Protein AF-A0A2G9UUW4-F1 (afdb_monomer_lite)

Secondary structure (DSSP, 8-state):
-HHHHHHHHHHHHHHHHTTPPPPPHHHHHHHHHHHHHHHHHHHHHS--PPP---HHHHHHHHHH----HHHHHHHHHHHHHHHHT--

Foldseek 3Di:
DVLLVVQLVLQQLLCVLLVHDRDPPVNSVVVVVVQVVVLVVCCVVPVNDRRGDDSVVSVVCSVVVDSDPVVVVVVVVVVVVVVVPPD

Structure (mmCIF, N/CA/C/O backbone):
data_AF-A0A2G9UUW4-F1
#
_entry.id   AF-A0A2G9UUW4-F1
#
loop_
_atom_site.group_PDB
_atom_site.id
_atom_site.type_symbol
_atom_site.label_atom_id
_atom_site.label_alt_id
_atom_site.label_comp_id
_atom_site.label_asym_id
_atom_site.label_entity_id
_atom_site.label_seq_id
_atom_site.pdbx_PDB_ins_code
_atom_site.Cartn_x
_atom_site.Cartn_y
_atom_site.Cartn_z
_atom_site.occupancy
_atom_site.B_iso_or_equiv
_atom_site.auth_seq_id
_atom_site.auth_comp_id
_atom_site.auth_asym_id
_atom_site.auth_atom_id
_atom_site.pdbx_PDB_model_num
ATOM 1 N N . MET A 1 1 ? 14.449 2.638 3.673 1.00 54.84 1 MET A N 1
ATOM 2 C CA . MET A 1 1 ? 14.429 2.259 5.109 1.00 54.84 1 MET A CA 1
ATOM 3 C C . MET A 1 1 ? 13.621 3.243 5.940 1.00 54.84 1 MET A C 1
ATOM 5 O O . MET A 1 1 ? 12.800 2.785 6.718 1.00 54.84 1 MET A O 1
ATOM 9 N N . THR A 1 2 ? 13.784 4.556 5.752 1.00 70.38 2 THR A N 1
ATOM 10 C CA . THR A 1 2 ? 12.937 5.586 6.390 1.00 70.38 2 THR A CA 1
ATOM 11 C C . THR A 1 2 ? 11.439 5.386 6.116 1.00 70.38 2 THR A C 1
ATOM 13 O O . THR A 1 2 ? 10.650 5.417 7.051 1.00 70.38 2 THR A O 1
ATOM 16 N N . SER A 1 3 ? 11.068 5.041 4.879 1.00 71.00 3 SER A N 1
ATOM 17 C CA . SER A 1 3 ? 9.680 4.765 4.466 1.00 71.00 3 SER A CA 1
ATOM 18 C C . SER A 1 3 ? 8.998 3.607 5.205 1.00 71.00 3 SER A C 1
ATOM 20 O O . SER A 1 3 ? 7.786 3.624 5.382 1.00 71.00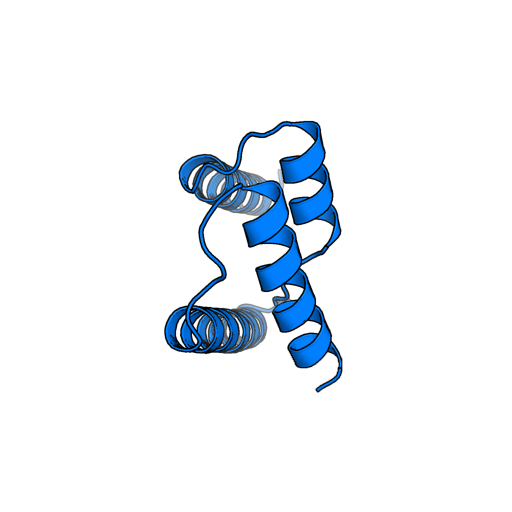 3 SER A O 1
ATOM 22 N N . VAL A 1 4 ? 9.757 2.606 5.668 1.00 75.31 4 VAL A N 1
ATOM 23 C CA . VAL A 1 4 ? 9.196 1.464 6.412 1.00 75.31 4 VAL A CA 1
ATOM 24 C C . VAL A 1 4 ? 8.854 1.882 7.838 1.00 75.31 4 VAL A C 1
ATOM 26 O O . VAL A 1 4 ? 7.796 1.525 8.344 1.00 75.31 4 VAL A O 1
ATOM 29 N N . PHE A 1 5 ? 9.724 2.665 8.483 1.00 77.38 5 PHE A N 1
ATOM 30 C CA . PHE A 1 5 ? 9.432 3.223 9.805 1.00 77.38 5 PHE A CA 1
ATOM 31 C C . PHE A 1 5 ? 8.245 4.191 9.758 1.00 77.38 5 PHE A C 1
ATOM 33 O O . PHE A 1 5 ? 7.395 4.146 10.644 1.00 77.38 5 PHE A O 1
ATOM 40 N N . GLU A 1 6 ? 8.163 5.007 8.706 1.00 79.06 6 GLU A N 1
ATOM 41 C CA . GLU A 1 6 ? 7.023 5.889 8.443 1.00 79.06 6 GLU A CA 1
ATOM 42 C C . GLU A 1 6 ? 5.729 5.084 8.236 1.00 79.06 6 GLU A C 1
ATOM 44 O O . GLU A 1 6 ? 4.760 5.294 8.960 1.00 79.06 6 GLU A O 1
ATOM 49 N N . SER A 1 7 ? 5.755 4.055 7.380 1.00 75.94 7 SER A N 1
ATOM 50 C CA . SER A 1 7 ? 4.588 3.199 7.109 1.00 75.94 7 SER A CA 1
ATOM 51 C C . SER A 1 7 ? 4.104 2.425 8.341 1.00 75.94 7 SER A C 1
ATOM 53 O O . SER A 1 7 ? 2.905 2.235 8.533 1.00 75.94 7 SER A O 1
ATOM 55 N N . VAL A 1 8 ? 5.009 2.012 9.237 1.00 80.75 8 VAL A N 1
ATOM 56 C CA . VAL A 1 8 ? 4.622 1.411 10.526 1.00 80.75 8 VAL A CA 1
ATOM 57 C C . VAL A 1 8 ? 3.885 2.427 11.404 1.00 80.75 8 VAL A C 1
ATOM 59 O O . VAL A 1 8 ? 2.849 2.092 11.985 1.00 80.75 8 VAL A O 1
ATOM 62 N N . GLY A 1 9 ? 4.388 3.664 11.488 1.00 80.94 9 GLY A N 1
ATOM 63 C CA . GLY A 1 9 ? 3.711 4.760 12.189 1.00 80.94 9 GLY A CA 1
ATOM 64 C C . GLY A 1 9 ? 2.318 5.036 11.620 1.00 80.94 9 GLY A C 1
ATOM 65 O O . GLY A 1 9 ? 1.350 5.167 12.374 1.00 80.94 9 GLY A O 1
ATOM 66 N N . ASP A 1 10 ? 2.204 5.001 10.297 1.00 80.88 10 ASP A N 1
ATOM 67 C CA . ASP A 1 10 ? 0.964 5.182 9.550 1.00 80.88 10 ASP A CA 1
ATOM 68 C C . ASP A 1 10 ? -0.055 4.076 9.812 1.00 80.88 10 ASP A C 1
ATOM 70 O O . ASP A 1 10 ? -1.224 4.369 10.058 1.00 80.88 10 ASP A O 1
ATOM 74 N N . TYR A 1 11 ? 0.360 2.807 9.865 1.00 80.56 11 TYR A N 1
ATOM 75 C CA . TYR A 1 11 ? -0.549 1.714 10.228 1.00 80.56 11 TYR A CA 1
ATOM 76 C C . TYR A 1 11 ? -1.101 1.874 11.648 1.00 80.56 11 TYR A C 1
ATOM 78 O O . TYR A 1 11 ? -2.280 1.600 11.898 1.00 80.56 11 TYR A O 1
ATOM 86 N N . HIS A 1 12 ? -0.278 2.352 12.584 1.00 80.44 12 HIS A N 1
ATOM 87 C CA . HIS A 1 12 ? -0.729 2.655 13.941 1.00 80.44 12 HIS A CA 1
ATOM 88 C C . HIS A 1 12 ? -1.681 3.860 13.983 1.00 80.44 12 HIS A C 1
ATOM 90 O O . HIS A 1 12 ? -2.694 3.805 14.689 1.00 80.44 12 HIS A O 1
ATOM 96 N N . ALA A 1 13 ? -1.405 4.919 13.219 1.00 79.31 13 ALA A N 1
ATOM 97 C CA . ALA A 1 13 ? -2.279 6.086 13.100 1.00 79.31 13 ALA A CA 1
ATOM 98 C C . ALA A 1 13 ? -3.624 5.727 12.446 1.00 79.31 13 ALA A C 1
ATOM 100 O O . ALA A 1 13 ? -4.681 6.082 12.968 1.00 79.31 13 ALA A O 1
ATOM 101 N N . ALA A 1 14 ? -3.600 4.943 11.367 1.00 74.56 14 ALA A N 1
ATOM 102 C CA . ALA A 1 14 ? -4.788 4.458 10.676 1.00 74.56 14 ALA A CA 1
ATOM 103 C C . ALA A 1 14 ? -5.669 3.591 11.587 1.00 74.56 14 ALA A C 1
ATOM 105 O O . ALA A 1 14 ? -6.890 3.752 11.588 1.00 74.56 14 ALA A O 1
ATOM 106 N N . ALA A 1 15 ? -5.078 2.722 12.416 1.00 78.56 15 ALA A N 1
ATOM 107 C CA . ALA A 1 15 ? -5.832 1.923 13.383 1.00 78.56 15 ALA A CA 1
ATOM 108 C C . ALA A 1 15 ? -6.482 2.780 14.481 1.00 78.56 15 ALA A C 1
ATOM 110 O O . ALA A 1 15 ? -7.646 2.571 14.818 1.00 78.56 15 ALA A O 1
ATOM 111 N N . ARG A 1 16 ? -5.769 3.798 14.987 1.00 78.44 16 ARG A N 1
ATOM 112 C CA . ARG A 1 16 ? -6.319 4.781 15.941 1.00 78.44 16 ARG A CA 1
ATOM 113 C C . ARG A 1 16 ? -7.507 5.539 15.351 1.00 78.44 16 ARG A C 1
ATOM 115 O O . ARG A 1 16 ? -8.535 5.679 16.013 1.00 78.44 16 ARG A O 1
ATOM 122 N N . ILE A 1 17 ? -7.361 6.005 14.115 1.00 77.19 17 ILE A N 1
ATOM 123 C CA . ILE A 1 17 ? -8.388 6.749 13.379 1.00 77.19 17 ILE A CA 1
ATOM 124 C C . ILE A 1 17 ? -9.609 5.871 13.088 1.00 77.19 17 ILE A C 1
ATOM 126 O O . ILE A 1 17 ? -10.741 6.317 13.253 1.00 77.19 17 ILE A O 1
ATOM 130 N N . SER A 1 18 ? -9.382 4.611 12.724 1.00 69.94 18 SER A N 1
ATOM 131 C CA . SER A 1 18 ? -10.448 3.649 12.422 1.00 69.94 18 SER A CA 1
ATOM 132 C C . SER A 1 18 ? -11.127 3.082 13.675 1.00 69.94 18 SER A C 1
ATOM 134 O O . SER A 1 18 ? -12.042 2.280 13.540 1.00 69.94 18 SER A O 1
ATOM 136 N N . GLN A 1 19 ? -10.693 3.481 14.882 1.00 71.12 19 GLN A N 1
ATOM 137 C CA . GLN A 1 19 ? -11.160 2.941 16.171 1.00 71.12 19 GLN A CA 1
ATOM 138 C C . GLN A 1 19 ? -11.037 1.410 16.275 1.00 71.12 19 GLN A C 1
ATOM 140 O O . GLN A 1 19 ? -11.743 0.769 17.051 1.00 71.12 19 GLN A O 1
ATOM 1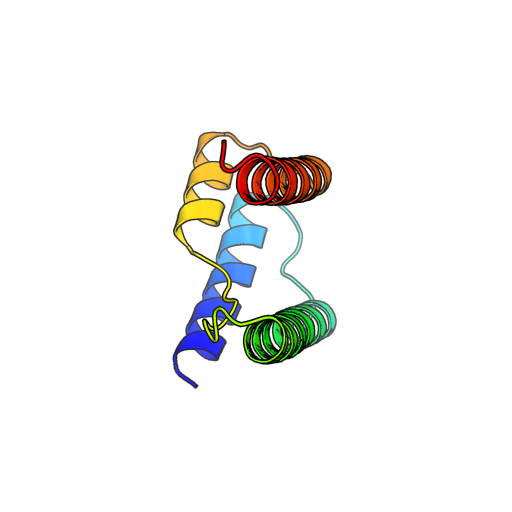45 N N . GLU A 1 20 ? -10.112 0.827 15.516 1.00 69.19 20 GLU A N 1
ATOM 146 C CA . GLU A 1 20 ? -9.917 -0.615 15.429 1.00 69.19 20 GLU A CA 1
ATOM 147 C C . GLU A 1 20 ? -8.722 -1.034 16.295 1.00 69.19 20 GLU A C 1
ATOM 149 O O . GLU A 1 20 ? -7.849 -0.231 16.648 1.00 69.19 20 GLU A O 1
ATOM 154 N N . ARG A 1 21 ? -8.677 -2.313 16.676 1.00 66.56 21 ARG A N 1
ATOM 155 C CA . ARG A 1 21 ? -7.588 -2.848 17.501 1.00 66.56 21 ARG A CA 1
ATOM 156 C C . ARG A 1 21 ? -6.241 -2.642 16.796 1.00 66.56 21 ARG A C 1
ATOM 158 O O . ARG A 1 21 ? -6.148 -2.776 15.578 1.00 66.56 21 ARG A O 1
ATOM 165 N N . ALA A 1 22 ? -5.199 -2.327 17.572 1.00 65.69 22 ALA A N 1
ATOM 166 C CA . ALA A 1 22 ? -3.859 -2.097 17.032 1.00 65.69 22 ALA A CA 1
ATOM 167 C C . ALA A 1 22 ? -3.448 -3.242 16.080 1.00 65.69 22 ALA A C 1
ATOM 169 O O . ALA A 1 22 ? -3.671 -4.412 16.418 1.00 65.69 22 ALA A O 1
ATOM 170 N N . PRO A 1 23 ? -2.883 -2.922 14.901 1.00 65.75 23 PRO A N 1
ATOM 171 C CA . PRO A 1 23 ? -2.658 -3.906 13.859 1.00 65.75 23 PRO A CA 1
ATOM 172 C C . PRO A 1 23 ? -1.670 -4.956 14.385 1.00 65.75 23 PRO A C 1
ATOM 174 O O . PRO A 1 23 ? -0.598 -4.592 14.874 1.00 65.75 23 PR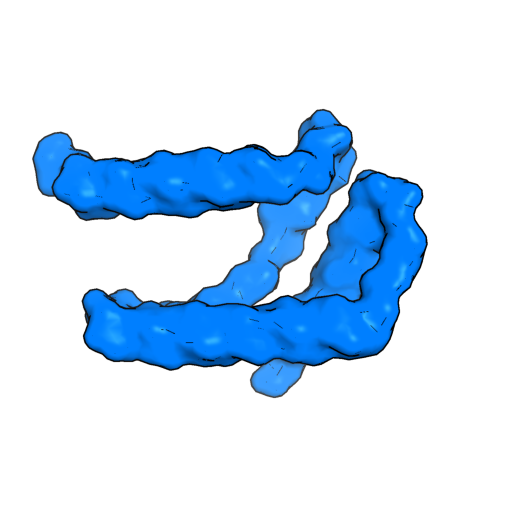O A O 1
ATOM 177 N N . PRO A 1 24 ? -2.010 -6.258 14.339 1.00 72.00 24 PRO A N 1
ATOM 178 C CA . PRO A 1 24 ? -1.095 -7.301 14.781 1.00 72.00 24 PRO A CA 1
ATOM 179 C C . PRO A 1 24 ? 0.163 -7.279 13.906 1.00 72.00 24 PRO A C 1
ATOM 181 O O . PRO A 1 24 ? 0.087 -6.978 12.714 1.00 72.00 24 PRO A O 1
ATOM 184 N N . SER A 1 25 ? 1.321 -7.654 14.456 1.00 72.88 25 SER A N 1
ATOM 185 C CA . SER A 1 25 ? 2.612 -7.615 13.742 1.00 72.88 25 SER A CA 1
ATOM 186 C C . SER A 1 25 ? 2.590 -8.369 12.403 1.00 72.88 25 SER A C 1
ATOM 188 O O . SER A 1 25 ? 3.285 -8.002 11.459 1.00 72.88 25 SER A O 1
ATOM 190 N N . HIS A 1 26 ? 1.732 -9.388 12.285 1.00 75.94 26 HIS A N 1
ATOM 191 C CA . HIS A 1 26 ? 1.515 -10.118 11.038 1.00 75.94 26 HIS A CA 1
ATOM 192 C C . HIS A 1 26 ? 0.795 -9.290 9.954 1.00 75.94 26 HIS A C 1
ATOM 194 O O . HIS A 1 26 ? 1.088 -9.449 8.772 1.00 75.94 26 HIS A O 1
ATOM 200 N N . ALA A 1 27 ? -0.122 -8.392 10.328 1.00 76.19 27 ALA A N 1
ATOM 201 C CA . ALA A 1 27 ? -0.795 -7.493 9.388 1.00 76.19 27 ALA A CA 1
ATOM 202 C C . ALA A 1 27 ? 0.163 -6.417 8.858 1.00 76.19 27 ALA A C 1
ATOM 204 O O . ALA A 1 27 ? 0.164 -6.150 7.660 1.00 76.19 27 ALA A O 1
ATOM 205 N N . ILE A 1 28 ? 1.031 -5.882 9.724 1.00 78.50 28 ILE A N 1
ATOM 206 C CA . ILE A 1 28 ? 2.082 -4.924 9.343 1.00 78.50 28 ILE A CA 1
ATOM 207 C C . ILE A 1 28 ? 3.058 -5.566 8.351 1.00 78.50 28 ILE A C 1
ATOM 209 O O . ILE A 1 28 ? 3.316 -5.006 7.291 1.00 78.50 28 ILE A O 1
ATOM 213 N N . ASN A 1 29 ? 3.544 -6.777 8.647 1.00 80.31 29 ASN A N 1
ATOM 214 C CA . ASN A 1 29 ? 4.464 -7.482 7.752 1.00 80.31 29 ASN A CA 1
ATOM 215 C C . ASN A 1 29 ? 3.831 -7.765 6.377 1.00 80.31 29 ASN A C 1
ATOM 217 O O . ASN A 1 29 ? 4.485 -7.628 5.348 1.00 80.31 29 ASN A O 1
ATOM 221 N N . ARG A 1 30 ? 2.534 -8.107 6.340 1.00 82.50 30 ARG A N 1
ATOM 222 C CA . ARG A 1 30 ? 1.791 -8.273 5.081 1.00 82.50 30 ARG A CA 1
ATOM 223 C C . ARG A 1 30 ? 1.609 -6.956 4.319 1.00 82.50 30 ARG A C 1
ATOM 225 O O . ARG A 1 30 ? 1.689 -6.983 3.095 1.00 82.50 30 ARG A O 1
ATOM 232 N N . GLY A 1 31 ? 1.385 -5.841 5.016 1.00 80.88 31 GLY A N 1
ATOM 233 C CA . GLY A 1 31 ? 1.296 -4.502 4.419 1.00 80.88 31 GLY A CA 1
ATOM 234 C C . GLY A 1 31 ? 2.607 -4.077 3.757 1.00 80.88 31 GLY A C 1
ATOM 235 O O . GLY A 1 31 ? 2.618 -3.750 2.574 1.00 80.88 31 GLY A O 1
ATOM 236 N N . ILE A 1 32 ? 3.726 -4.227 4.470 1.00 83.31 32 ILE A N 1
ATOM 237 C CA . ILE A 1 32 ? 5.068 -3.909 3.954 1.00 83.31 32 ILE A CA 1
ATOM 238 C C . ILE A 1 32 ? 5.420 -4.790 2.747 1.00 83.31 32 ILE A C 1
ATOM 240 O O . ILE A 1 32 ? 5.966 -4.308 1.755 1.00 83.31 32 ILE A O 1
ATOM 244 N N . LEU A 1 33 ? 5.087 -6.085 2.793 1.00 85.00 33 LEU A N 1
ATOM 245 C CA . LEU A 1 33 ? 5.277 -6.971 1.642 1.00 85.00 33 LEU A CA 1
ATOM 246 C C . LEU A 1 33 ? 4.441 -6.521 0.435 1.00 85.00 33 LEU A C 1
ATOM 248 O O . LEU A 1 33 ? 4.938 -6.567 -0.688 1.00 85.00 33 LEU A O 1
ATOM 252 N N . ALA A 1 34 ? 3.206 -6.060 0.647 1.00 83.88 34 ALA A N 1
ATOM 253 C CA . ALA A 1 34 ? 2.360 -5.546 -0.427 1.00 83.88 34 ALA A CA 1
ATOM 254 C C . ALA A 1 34 ? 2.920 -4.250 -1.043 1.00 83.88 34 ALA A C 1
ATOM 256 O O . ALA A 1 34 ? 2.914 -4.123 -2.265 1.00 83.88 34 ALA A O 1
ATOM 257 N N . GLU A 1 35 ? 3.463 -3.334 -0.236 1.00 83.62 35 GLU A N 1
ATOM 258 C CA . GLU A 1 35 ? 4.163 -2.130 -0.719 1.00 83.62 35 GLU A CA 1
ATOM 259 C C . GLU A 1 35 ? 5.409 -2.482 -1.541 1.00 83.62 35 GLU A C 1
ATOM 261 O O . GLU A 1 35 ? 5.631 -1.922 -2.617 1.00 83.62 35 GLU A O 1
ATOM 266 N N . GLY A 1 36 ? 6.199 -3.456 -1.078 1.00 83.00 36 GLY A N 1
ATOM 267 C CA . GLY A 1 36 ? 7.378 -3.940 -1.797 1.00 83.00 36 GLY A CA 1
ATOM 268 C C . GLY A 1 36 ? 7.026 -4.590 -3.138 1.00 83.00 36 GLY A C 1
ATOM 269 O O . GLY A 1 36 ? 7.635 -4.271 -4.159 1.00 83.00 36 GLY A O 1
ATOM 270 N N . VAL A 1 37 ? 6.006 -5.456 -3.158 1.00 85.50 37 VAL A N 1
ATOM 271 C CA . VAL A 1 37 ? 5.503 -6.085 -4.391 1.00 85.50 37 VAL A CA 1
ATOM 272 C C . VAL A 1 37 ? 4.911 -5.039 -5.336 1.00 85.50 37 VAL A C 1
ATOM 274 O O . VAL A 1 37 ? 5.204 -5.067 -6.529 1.00 85.50 37 VAL A O 1
ATOM 277 N N . GLY A 1 38 ? 4.131 -4.088 -4.820 1.00 82.88 38 GLY A N 1
ATOM 278 C CA . GLY A 1 38 ? 3.571 -2.988 -5.605 1.00 82.88 38 GLY A CA 1
ATOM 279 C C . GLY A 1 38 ? 4.656 -2.111 -6.230 1.00 82.88 38 GLY A C 1
ATOM 280 O O . GLY A 1 38 ? 4.611 -1.823 -7.423 1.00 82.88 38 GLY A O 1
ATOM 281 N N . SER A 1 39 ? 5.690 -1.771 -5.460 1.00 81.75 39 SER A N 1
ATOM 282 C CA . SER A 1 39 ? 6.854 -1.021 -5.948 1.00 81.75 39 SER A CA 1
ATOM 283 C C . SER A 1 39 ? 7.620 -1.780 -7.033 1.00 81.75 39 SER A C 1
ATOM 285 O O . SER A 1 39 ? 8.031 -1.187 -8.028 1.00 81.75 39 SER A O 1
ATOM 287 N N . PHE A 1 40 ? 7.774 -3.099 -6.883 1.00 84.38 40 PHE A N 1
ATOM 288 C CA . PHE A 1 40 ? 8.398 -3.944 -7.901 1.00 84.38 40 PHE A CA 1
ATOM 289 C C . PHE A 1 40 ? 7.572 -3.983 -9.196 1.00 84.38 40 PHE A C 1
ATOM 291 O O . PHE A 1 40 ? 8.120 -3.798 -10.281 1.00 84.38 40 PHE A O 1
ATOM 298 N N . LEU A 1 41 ? 6.249 -4.147 -9.091 1.00 82.81 41 LEU A N 1
ATOM 299 C CA . LEU A 1 41 ? 5.338 -4.122 -10.240 1.00 82.81 41 LEU A CA 1
ATOM 300 C C . LEU A 1 41 ? 5.305 -2.748 -10.927 1.00 82.81 41 LEU A C 1
ATOM 302 O O . LEU A 1 41 ? 5.319 -2.687 -12.151 1.00 82.81 41 LEU A O 1
ATOM 306 N N . SER A 1 42 ? 5.325 -1.654 -10.163 1.00 79.81 42 SER A N 1
ATOM 307 C CA . SER A 1 42 ? 5.457 -0.281 -10.678 1.00 79.81 42 SER A CA 1
ATOM 308 C C . SER A 1 42 ? 6.782 -0.075 -11.428 1.00 79.81 42 SER A C 1
ATOM 310 O O . SER A 1 42 ? 6.817 0.561 -12.482 1.00 79.81 42 SER A O 1
ATOM 312 N N . GLY A 1 43 ? 7.870 -0.679 -10.940 1.00 80.81 43 GLY A N 1
ATOM 313 C CA . GLY A 1 43 ? 9.151 -0.751 -11.647 1.00 80.81 43 GLY A CA 1
ATOM 314 C C . GLY A 1 43 ? 9.057 -1.460 -12.996 1.00 80.81 43 GLY A C 1
ATOM 315 O O . GLY A 1 43 ? 9.602 -0.974 -13.982 1.00 80.81 43 GLY A O 1
ATOM 316 N N . LEU A 1 44 ? 8.332 -2.579 -13.055 1.00 82.31 44 LEU A N 1
ATOM 317 C CA . LEU A 1 44 ? 8.164 -3.358 -14.285 1.00 82.31 44 LEU A CA 1
ATOM 318 C C . LEU A 1 44 ? 7.214 -2.702 -15.297 1.00 82.31 44 LEU A C 1
ATOM 320 O O . LEU A 1 44 ? 7.446 -2.800 -16.498 1.00 82.31 44 LEU A O 1
ATOM 324 N N . LEU A 1 45 ? 6.146 -2.051 -14.828 1.00 76.94 45 LEU A N 1
ATOM 325 C CA . LEU A 1 45 ? 5.098 -1.470 -15.677 1.00 76.94 45 LEU A CA 1
ATOM 326 C C . LEU A 1 45 ? 5.440 -0.067 -16.207 1.00 76.94 45 LEU A C 1
ATOM 328 O O . LEU A 1 45 ? 4.685 0.467 -17.017 1.00 76.94 45 LEU A O 1
ATOM 332 N N . GLY A 1 46 ? 6.569 0.520 -15.796 1.00 67.12 46 GLY A N 1
ATOM 333 C CA . GLY A 1 46 ? 7.133 1.722 -16.423 1.00 67.12 46 GLY A CA 1
ATOM 334 C C . GLY A 1 46 ? 7.250 2.989 -15.561 1.00 67.12 46 GLY A C 1
ATOM 335 O O . GLY A 1 46 ? 8.206 3.727 -15.790 1.00 67.12 46 GLY A O 1
ATOM 336 N N . PRO A 1 47 ? 6.379 3.279 -14.569 1.00 68.31 47 PRO A N 1
ATOM 337 C CA . PRO A 1 47 ? 6.532 4.480 -13.742 1.00 68.31 47 PRO A CA 1
ATOM 338 C C . PRO A 1 47 ? 7.801 4.477 -12.884 1.00 68.31 47 PRO A C 1
ATOM 340 O O . PRO A 1 47 ? 8.335 5.542 -12.590 1.00 68.31 47 PRO A O 1
ATOM 343 N N . ALA A 1 48 ? 8.266 3.293 -12.458 1.00 61.38 48 ALA A N 1
ATOM 344 C CA . ALA A 1 48 ? 9.404 3.125 -11.549 1.00 61.38 48 ALA A CA 1
ATOM 345 C C . ALA A 1 48 ? 9.331 3.989 -10.272 1.00 61.38 48 ALA A C 1
ATOM 347 O O . ALA A 1 48 ? 10.353 4.367 -9.701 1.00 61.38 48 ALA A O 1
ATOM 348 N N . VAL A 1 49 ? 8.113 4.270 -9.796 1.00 70.31 49 VAL A N 1
ATOM 349 C CA . VAL A 1 49 ? 7.867 4.987 -8.539 1.00 70.31 49 VAL A CA 1
ATOM 350 C C . VAL A 1 49 ? 7.526 3.977 -7.446 1.00 70.31 49 VAL A C 1
ATOM 352 O O . VAL A 1 49 ? 6.722 3.067 -7.666 1.00 70.31 49 VAL A O 1
ATOM 355 N N . GLY A 1 50 ? 8.135 4.130 -6.270 1.00 63.59 50 GLY A N 1
ATOM 356 C CA . GLY A 1 50 ? 7.830 3.303 -5.105 1.00 63.59 50 GLY A CA 1
ATOM 357 C C . GLY A 1 50 ? 6.395 3.523 -4.630 1.00 63.59 50 GLY A C 1
ATOM 358 O O . GLY A 1 50 ? 5.975 4.658 -4.418 1.00 63.59 50 GLY A O 1
ATOM 359 N N . MET A 1 51 ? 5.648 2.435 -4.455 1.00 69.19 51 MET A N 1
ATOM 360 C CA . MET A 1 51 ? 4.331 2.467 -3.828 1.00 69.19 51 MET A CA 1
ATOM 361 C C . MET A 1 51 ? 4.524 2.476 -2.313 1.00 69.19 51 MET A C 1
ATOM 363 O O . MET A 1 51 ? 5.079 1.530 -1.757 1.00 69.19 51 MET A O 1
ATOM 367 N N . THR A 1 52 ? 4.074 3.544 -1.660 1.00 71.19 52 THR A N 1
ATOM 368 C CA . THR A 1 52 ? 4.136 3.711 -0.203 1.00 71.19 52 THR A CA 1
ATOM 369 C C . THR A 1 52 ? 2.754 4.032 0.347 1.00 71.19 52 THR A C 1
ATOM 371 O O . THR A 1 52 ? 1.885 4.536 -0.371 1.00 71.19 52 THR A O 1
ATOM 374 N N . THR A 1 53 ? 2.545 3.757 1.630 1.00 71.50 53 THR A N 1
ATOM 375 C CA . THR A 1 53 ? 1.413 4.331 2.354 1.00 71.50 53 THR A CA 1
ATOM 376 C C . THR A 1 53 ? 1.620 5.844 2.473 1.00 71.50 53 THR A C 1
ATOM 378 O O . THR A 1 53 ? 2.711 6.298 2.806 1.00 71.50 53 THR A O 1
ATOM 381 N N . HIS A 1 54 ? 0.590 6.626 2.134 1.00 74.25 54 HIS A N 1
ATOM 382 C CA . HIS A 1 54 ? 0.608 8.083 2.253 1.00 74.25 54 HIS A CA 1
ATOM 383 C C . HIS A 1 54 ? -0.226 8.521 3.460 1.00 74.25 54 HIS A C 1
ATOM 385 O O . HIS A 1 54 ? -1.440 8.287 3.502 1.00 74.25 54 HIS A O 1
ATOM 391 N N . THR A 1 55 ? 0.417 9.228 4.389 1.00 75.44 55 THR A N 1
ATOM 392 C CA . THR A 1 55 ? -0.199 9.908 5.545 1.00 75.44 55 THR A CA 1
ATOM 393 C C . THR A 1 55 ? -1.422 10.750 5.174 1.00 75.44 55 THR A C 1
ATOM 395 O O . THR A 1 55 ? -2.383 10.823 5.939 1.00 75.44 55 THR A O 1
ATOM 398 N N . GLU A 1 56 ? -1.431 11.354 3.986 1.00 78.56 56 GLU A N 1
ATOM 399 C CA . GLU A 1 56 ? -2.529 12.194 3.501 1.00 78.56 56 GLU A CA 1
ATOM 400 C C . GLU A 1 56 ? -3.847 11.414 3.363 1.00 78.56 56 GLU A C 1
ATOM 402 O O . GLU A 1 56 ? -4.892 11.863 3.837 1.00 78.56 56 GLU A O 1
ATOM 407 N N . ASN A 1 57 ? -3.793 10.186 2.833 1.00 77.94 57 ASN A N 1
ATOM 408 C CA . ASN A 1 57 ? -4.969 9.317 2.718 1.00 77.94 57 ASN A CA 1
ATOM 409 C C . ASN A 1 57 ? -5.518 8.940 4.099 1.00 77.94 57 ASN A C 1
ATOM 411 O O . ASN A 1 57 ? -6.730 8.874 4.304 1.00 77.94 57 ASN A O 1
ATOM 415 N N . ILE A 1 58 ? -4.626 8.735 5.069 1.00 77.38 58 ILE A N 1
ATOM 416 C CA . ILE A 1 58 ? -4.989 8.442 6.459 1.00 77.38 58 ILE A CA 1
ATOM 417 C C . ILE A 1 58 ? -5.648 9.668 7.107 1.00 77.38 58 ILE A C 1
ATOM 419 O O . ILE A 1 58 ? -6.659 9.531 7.799 1.00 77.38 58 ILE A O 1
ATOM 423 N N . GLY A 1 59 ? -5.139 10.871 6.828 1.00 80.12 59 GLY A N 1
ATOM 424 C CA . GLY A 1 59 ? -5.743 12.135 7.250 1.00 80.12 59 GLY A CA 1
ATOM 425 C C . GLY A 1 59 ? -7.166 12.317 6.715 1.00 80.12 59 GLY A C 1
ATOM 426 O O . GLY A 1 59 ? -8.074 12.648 7.480 1.00 80.12 59 GLY A O 1
ATOM 427 N N . VAL A 1 60 ? -7.397 12.010 5.433 1.00 82.44 60 VAL A N 1
ATOM 428 C CA . VAL A 1 60 ? -8.737 12.055 4.817 1.00 82.44 60 VAL A CA 1
ATOM 429 C C . VAL A 1 60 ? -9.686 11.049 5.467 1.00 82.44 60 VAL A C 1
ATOM 431 O O . VAL A 1 60 ? -10.837 11.394 5.745 1.00 82.44 60 VAL A O 1
ATOM 434 N N . ILE A 1 61 ? -9.228 9.833 5.778 1.00 83.31 61 ILE A N 1
ATOM 435 C CA . ILE A 1 61 ? -10.028 8.849 6.528 1.00 83.31 61 ILE A CA 1
ATOM 436 C C . ILE A 1 61 ? -10.378 9.392 7.924 1.00 83.31 61 ILE A C 1
ATOM 438 O O . ILE A 1 61 ? -11.507 9.221 8.379 1.00 83.31 61 ILE A O 1
ATOM 442 N N . GLY A 1 62 ? -9.458 10.108 8.578 1.00 81.50 62 GLY A N 1
ATOM 443 C CA . GLY A 1 62 ? -9.695 10.760 9.872 1.00 81.50 62 GLY A CA 1
ATOM 444 C C . GLY A 1 62 ? -10.775 11.836 9.839 1.00 81.50 62 GLY A C 1
ATOM 445 O O . GLY A 1 62 ? -11.596 11.913 10.755 1.00 81.50 62 GLY A O 1
ATOM 446 N N . VAL A 1 63 ? -10.817 12.627 8.766 1.00 83.62 63 VAL A N 1
ATOM 447 C CA . VAL A 1 63 ? -11.820 13.686 8.578 1.00 83.62 63 VAL A CA 1
ATOM 448 C C . VAL A 1 63 ? -13.170 13.106 8.154 1.00 83.62 63 VAL A C 1
ATOM 450 O O . VAL A 1 63 ? -14.201 13.454 8.724 1.00 83.62 63 VAL A O 1
ATOM 453 N N . THR A 1 64 ? -13.173 12.203 7.174 1.00 83.56 64 THR A N 1
ATOM 454 C CA . THR A 1 64 ? -14.402 11.608 6.619 1.00 83.56 64 THR A CA 1
ATOM 455 C C . THR A 1 64 ? -15.015 10.548 7.531 1.00 83.56 64 THR A C 1
ATOM 457 O O . THR A 1 64 ? -16.198 10.247 7.404 1.00 83.56 64 THR A O 1
ATOM 460 N N . ARG A 1 65 ? -14.225 9.981 8.454 1.00 77.12 65 ARG A N 1
ATOM 461 C CA . ARG A 1 65 ? -14.572 8.829 9.305 1.00 77.12 65 ARG A CA 1
ATOM 462 C C . ARG A 1 65 ? -15.036 7.594 8.521 1.00 77.12 65 ARG A C 1
ATOM 464 O O . ARG A 1 65 ? -15.722 6.735 9.071 1.00 77.12 65 ARG A O 1
ATOM 471 N N . VAL A 1 66 ? -14.652 7.474 7.248 1.00 78.88 66 VAL A N 1
ATOM 472 C CA . VAL A 1 66 ? -14.973 6.320 6.394 1.00 78.88 66 VAL A CA 1
ATOM 473 C C . VAL A 1 66 ? -13.711 5.490 6.169 1.00 78.88 66 VAL A C 1
ATOM 475 O O . VAL A 1 66 ? -12.985 5.679 5.199 1.00 78.88 66 VAL A O 1
ATOM 478 N N . ALA A 1 67 ? -13.467 4.522 7.052 1.00 77.75 67 ALA A N 1
ATOM 479 C CA . ALA A 1 67 ? -12.348 3.577 6.955 1.00 77.75 67 ALA A CA 1
ATOM 480 C C . ALA A 1 67 ? -12.721 2.281 6.197 1.00 77.75 67 ALA A C 1
ATOM 482 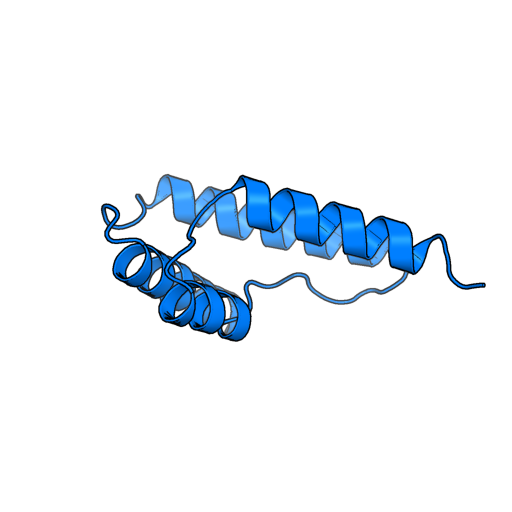O O . ALA A 1 67 ? -12.327 1.176 6.570 1.00 77.75 67 ALA A O 1
ATOM 483 N N . SER A 1 68 ? -13.540 2.382 5.143 1.00 81.38 68 SER A N 1
ATOM 484 C CA . SER A 1 68 ? -14.015 1.205 4.404 1.00 81.38 68 SER A CA 1
ATOM 485 C C . SER A 1 68 ? -12.999 0.730 3.365 1.00 81.38 68 SER A C 1
ATOM 487 O O . SER A 1 68 ? -12.567 1.494 2.500 1.00 81.38 68 SER A O 1
ATOM 489 N N . ARG A 1 69 ? -12.699 -0.577 3.371 1.00 81.81 69 ARG A N 1
ATOM 490 C CA . ARG A 1 69 ? -11.853 -1.230 2.350 1.00 81.81 69 ARG A CA 1
ATOM 491 C C . ARG A 1 69 ? -12.354 -0.999 0.920 1.00 81.81 69 ARG A C 1
ATOM 493 O O . ARG A 1 69 ? -11.553 -0.893 -0.001 1.00 81.81 69 ARG A O 1
ATOM 500 N N . TRP A 1 70 ? -13.673 -0.901 0.737 1.00 83.19 70 TRP A N 1
ATOM 501 C CA . TRP A 1 70 ? -14.284 -0.701 -0.577 1.00 83.19 70 TRP A CA 1
ATOM 502 C C . TRP A 1 70 ? -13.987 0.680 -1.147 1.00 83.19 70 TRP A C 1
ATOM 504 O O . TRP A 1 70 ? -13.785 0.794 -2.349 1.00 83.19 70 TRP A O 1
ATOM 514 N N . THR A 1 71 ? -13.880 1.701 -0.296 1.00 82.94 71 THR A N 1
ATOM 515 C CA . THR A 1 71 ? -13.517 3.054 -0.726 1.00 82.94 71 THR A CA 1
ATOM 516 C C . THR A 1 71 ? -12.136 3.062 -1.380 1.00 82.94 71 THR A C 1
ATOM 518 O O . THR A 1 71 ? -11.973 3.633 -2.454 1.00 82.94 71 THR A O 1
ATOM 521 N N . MET A 1 72 ? -11.169 2.344 -0.796 1.00 83.88 72 MET A N 1
ATOM 522 C CA . MET A 1 72 ? -9.811 2.229 -1.347 1.00 83.88 72 MET A CA 1
ATOM 523 C C . MET A 1 72 ? -9.783 1.439 -2.665 1.00 83.88 72 MET A C 1
ATOM 525 O O . MET A 1 72 ? -9.086 1.827 -3.600 1.00 83.88 72 MET A O 1
ATOM 529 N N . VAL A 1 73 ? -10.573 0.363 -2.777 1.00 86.56 73 VAL A N 1
ATOM 530 C CA . VAL A 1 73 ? -10.680 -0.429 -4.019 1.00 86.56 73 VAL A CA 1
ATOM 531 C C . VAL A 1 73 ? -11.320 0.384 -5.146 1.00 86.56 73 VAL A C 1
ATOM 533 O O . VAL A 1 73 ? -10.808 0.390 -6.263 1.00 86.56 73 VAL A O 1
ATOM 536 N N . VAL A 1 74 ? -12.413 1.099 -4.860 1.00 87.44 74 VAL A N 1
ATOM 537 C CA . VAL A 1 74 ? -13.097 1.955 -5.842 1.00 87.44 74 VAL A CA 1
ATOM 538 C C . VAL A 1 74 ? -12.191 3.105 -6.281 1.00 87.44 74 VAL A C 1
ATOM 540 O O . VAL A 1 74 ? -12.107 3.371 -7.476 1.00 87.44 74 VAL A O 1
ATOM 543 N N . ALA A 1 75 ? -11.460 3.736 -5.356 1.00 85.50 75 ALA A N 1
ATOM 544 C CA . ALA A 1 75 ? -10.474 4.763 -5.691 1.00 85.50 75 ALA A CA 1
ATOM 545 C C . ALA A 1 75 ? -9.374 4.219 -6.620 1.00 85.50 75 ALA A C 1
ATOM 547 O O . ALA A 1 75 ? -9.066 4.842 -7.633 1.00 85.50 75 ALA A O 1
ATOM 548 N N . GLY A 1 76 ? -8.838 3.027 -6.336 1.00 84.25 76 GLY A N 1
ATOM 549 C CA . GLY A 1 76 ? -7.853 2.373 -7.201 1.00 84.25 76 GLY A CA 1
ATOM 550 C C . GLY A 1 76 ? -8.392 2.066 -8.602 1.00 84.25 76 GLY A C 1
ATOM 551 O O . GLY A 1 76 ? -7.732 2.359 -9.596 1.00 84.25 76 GLY A O 1
ATOM 552 N N . LEU A 1 77 ? -9.616 1.538 -8.701 1.00 87.44 77 LEU A N 1
ATOM 553 C CA . LEU A 1 77 ? -10.269 1.284 -9.990 1.00 87.44 77 LEU A CA 1
ATOM 554 C C . LEU A 1 77 ? -10.515 2.576 -10.776 1.00 87.44 77 LEU A C 1
ATOM 556 O O . LEU A 1 77 ? -10.277 2.602 -11.980 1.00 87.44 77 LEU A O 1
ATOM 560 N N . LEU A 1 78 ? -10.943 3.651 -10.108 1.00 87.69 78 LEU A N 1
ATOM 561 C CA . LEU A 1 78 ? -11.120 4.964 -10.733 1.00 87.69 78 LEU A CA 1
ATOM 562 C C . LEU A 1 78 ? -9.802 5.508 -11.291 1.00 87.69 78 LEU A C 1
ATOM 564 O O . LEU A 1 78 ? -9.787 5.996 -12.417 1.00 87.69 78 LEU A O 1
ATOM 568 N N . LEU A 1 79 ? -8.697 5.386 -10.549 1.00 85.56 79 LEU A N 1
ATOM 569 C CA . LEU A 1 79 ? -7.374 5.817 -11.013 1.00 85.56 79 LEU A CA 1
ATOM 570 C C . LEU A 1 79 ? -6.893 5.006 -12.223 1.00 85.56 79 LEU A C 1
ATOM 57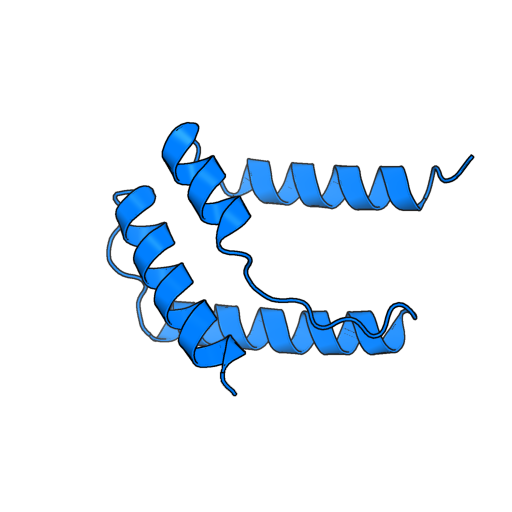2 O O . LEU A 1 79 ? -6.354 5.584 -13.164 1.00 85.56 79 LEU A O 1
ATOM 576 N N . ILE A 1 80 ? -7.133 3.691 -12.241 1.00 86.06 80 ILE A N 1
ATOM 577 C CA . ILE A 1 80 ? -6.830 2.841 -13.403 1.00 86.06 80 ILE A CA 1
ATOM 578 C C . ILE A 1 80 ? -7.668 3.272 -14.611 1.00 86.06 80 ILE A C 1
ATOM 580 O O . ILE A 1 80 ? -7.127 3.435 -15.702 1.00 86.06 80 ILE A O 1
ATOM 584 N N . LEU A 1 81 ? -8.973 3.496 -14.426 1.00 87.19 81 LEU A N 1
ATOM 585 C CA . LEU A 1 81 ? -9.862 3.943 -15.499 1.00 87.19 81 LEU A CA 1
ATOM 586 C C . LEU A 1 81 ? -9.456 5.314 -16.046 1.00 87.19 81 LEU A C 1
ATOM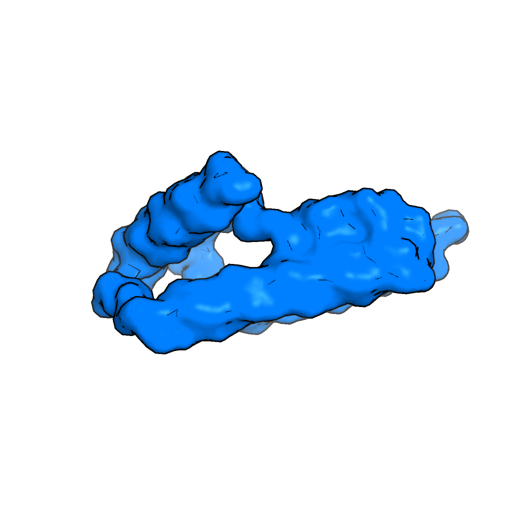 588 O O . LEU A 1 81 ? -9.417 5.479 -17.259 1.00 87.19 81 LEU A O 1
ATOM 592 N N . LEU A 1 82 ? -9.110 6.271 -15.182 1.00 85.12 82 LEU A N 1
ATOM 593 C CA . LEU A 1 82 ? -8.604 7.584 -15.594 1.00 85.12 82 LEU A CA 1
ATOM 594 C C . LEU A 1 82 ? -7.268 7.474 -16.340 1.00 85.12 82 LEU A C 1
ATOM 596 O O . LEU A 1 82 ? -7.077 8.142 -17.351 1.00 85.12 82 LEU A O 1
ATOM 600 N N . GLY A 1 83 ? -6.364 6.603 -15.885 1.00 82.44 83 GLY A N 1
ATOM 601 C CA . GLY A 1 83 ? -5.094 6.350 -16.567 1.00 82.44 83 GLY A CA 1
ATOM 602 C C . GLY A 1 83 ? -5.279 5.757 -17.967 1.00 82.44 83 GLY A C 1
ATOM 603 O O . GLY A 1 83 ? -4.601 6.169 -18.904 1.00 82.44 83 GLY A O 1
ATOM 604 N N . VAL A 1 84 ? -6.230 4.831 -18.131 1.00 83.25 84 VAL A N 1
ATOM 605 C CA . VAL A 1 84 ? -6.562 4.222 -19.432 1.00 83.25 84 VAL A CA 1
ATOM 606 C C . VAL A 1 84 ? -7.334 5.197 -20.332 1.00 83.25 84 VAL A C 1
ATOM 608 O O . VAL A 1 84 ? -7.082 5.258 -21.534 1.00 83.25 84 VAL A O 1
ATOM 611 N N . CYS A 1 85 ? -8.226 6.009 -19.764 1.00 78.62 85 CYS A N 1
ATOM 612 C CA . CYS A 1 85 ? -8.968 7.064 -20.457 1.00 78.62 85 CYS A CA 1
ATOM 613 C C . CYS A 1 85 ? -8.174 8.384 -20.521 1.00 78.62 85 CYS A C 1
ATOM 615 O O . CYS A 1 85 ? -8.701 9.447 -20.210 1.00 78.62 85 CYS A O 1
ATOM 617 N N . THR A 1 86 ? -6.910 8.328 -20.951 1.00 70.25 86 THR A N 1
ATOM 618 C CA . THR A 1 86 ? -6.069 9.507 -21.252 1.00 70.25 86 THR A CA 1
ATOM 619 C C . THR A 1 86 ? -6.401 10.053 -22.653 1.00 70.25 86 THR A C 1
ATOM 621 O O . THR A 1 86 ? -5.576 10.078 -23.565 1.00 70.25 86 THR A O 1
ATOM 624 N N . LYS A 1 87 ? -7.664 10.427 -22.875 1.00 53.97 87 LYS A N 1
ATOM 625 C CA . LYS A 1 87 ? -8.118 11.044 -24.128 1.00 53.97 87 LYS A CA 1
ATOM 626 C C . LYS A 1 87 ? -8.858 12.344 -23.868 1.00 53.97 87 LYS A C 1
ATOM 628 O O . LYS A 1 87 ? -9.615 12.385 -22.876 1.00 53.97 87 LYS A O 1
#

Sequence (87 aa):
MTSVFESVGDYHAAARISQERAPPSHAINRGILAEGVGSFLSGLLGPAVGMTTHTENIGVIGVTRVASRWTMVVAGLLLILLGVCTK

InterPro domains:
  IPR006043 Nucleobase cation symporter 2 family [PF00860] (1-87)

Radius of gyration: 14.16 Å; chains: 1; bounding box: 29×24×42 Å

pLDDT: mean 77.91, std 7.08, range [53.97, 87.69]

Organism: Teladorsagia circumcincta (NCBI:txid45464)